Protein AF-A0A3A8E2H6-F1 (afdb_monomer_lite)

pLDDT: mean 91.67, std 6.47, range [56.22, 97.5]

Foldseek 3Di:
DPPFDKDKDKDKDQDPPPDQVVQALDKDWDWDQDPVRDTDIDIFHFHGKDWDDDPNRITIIITIGTHLCVVVVVDDDDDDDPPDDPVRVVVVVLVVCVVVDVSSVVRDDDDPPD

Sequence (114 aa):
LNTGIQLQLICLSTDDQIPLKQFIASQAAIDIVTDRSELTRISGIVTQAEIGASDGALTIYRLTVEDPTALCKHRRNSRVFMNKTVIEVIQILFKEWQAHSPLFAASLSLDLSG

Radius of gyration: 18.07 Å; chains: 1; bounding box: 41×26×52 Å

Organism: NCBI:txid2419601

Structure (mmCIF, N/CA/C/O backbone):
data_AF-A0A3A8E2H6-F1
#
_entry.id   AF-A0A3A8E2H6-F1
#
loop_
_atom_site.group_PDB
_atom_site.id
_atom_site.type_symbol
_atom_site.label_atom_id
_atom_site.label_alt_id
_atom_site.label_comp_id
_atom_site.label_asym_id
_atom_site.label_entity_id
_atom_site.label_seq_id
_atom_site.pdbx_PDB_ins_code
_atom_site.Cartn_x
_atom_site.Cartn_y
_atom_site.Cartn_z
_atom_site.occupancy
_atom_site.B_iso_or_equiv
_atom_site.auth_seq_id
_atom_site.auth_comp_id
_atom_site.auth_asym_id
_atom_site.auth_atom_id
_atom_site.pdbx_PDB_model_num
ATOM 1 N N . LEU A 1 1 ? -17.138 -7.339 -1.248 1.00 56.22 1 LEU A N 1
ATOM 2 C CA . LEU A 1 1 ? -17.082 -5.935 -0.779 1.00 56.22 1 LEU A CA 1
ATOM 3 C C . LEU A 1 1 ? -16.132 -5.694 0.410 1.00 56.22 1 LEU A C 1
ATOM 5 O O . LEU A 1 1 ? -15.890 -4.537 0.692 1.00 56.22 1 LEU A O 1
ATOM 9 N N . ASN A 1 2 ? -15.505 -6.708 1.038 1.00 68.25 2 ASN A N 1
ATOM 10 C CA . ASN A 1 2 ? -14.657 -6.508 2.240 1.00 68.25 2 ASN A CA 1
ATOM 11 C C . ASN A 1 2 ? -13.217 -7.050 2.106 1.00 68.25 2 ASN A C 1
ATOM 13 O O . ASN A 1 2 ? -12.592 -7.395 3.102 1.00 68.25 2 ASN A O 1
ATOM 17 N N . THR A 1 3 ? -12.703 -7.208 0.886 1.00 72.81 3 THR A N 1
ATOM 18 C CA . THR A 1 3 ? -11.405 -7.866 0.627 1.00 72.81 3 THR A CA 1
ATOM 19 C C . THR A 1 3 ? -10.245 -6.893 0.433 1.00 72.81 3 THR A C 1
ATOM 21 O O . THR A 1 3 ? -9.141 -7.337 0.137 1.00 72.81 3 THR A O 1
ATOM 24 N N . GLY A 1 4 ? -10.483 -5.591 0.611 1.00 82.56 4 GLY A N 1
ATOM 25 C CA . GLY A 1 4 ? -9.490 -4.572 0.291 1.00 82.56 4 GLY A CA 1
ATOM 26 C C . GLY A 1 4 ? -9.257 -4.433 -1.214 1.00 82.56 4 GLY A C 1
ATOM 27 O O . GLY A 1 4 ? -9.907 -5.101 -2.026 1.00 82.56 4 GLY A O 1
ATOM 28 N N . ILE A 1 5 ? -8.340 -3.541 -1.580 1.00 87.56 5 ILE A N 1
ATOM 29 C CA . ILE A 1 5 ? -7.865 -3.389 -2.959 1.00 87.56 5 ILE A CA 1
ATOM 30 C C . ILE A 1 5 ? -6.561 -4.171 -3.082 1.00 87.56 5 ILE A C 1
ATOM 32 O O . ILE A 1 5 ? -5.687 -4.047 -2.230 1.00 87.56 5 ILE A O 1
ATOM 36 N N . GLN A 1 6 ? -6.421 -4.938 -4.162 1.00 92.56 6 GLN A N 1
ATOM 37 C CA . GLN A 1 6 ? -5.162 -5.557 -4.558 1.00 92.56 6 GLN A CA 1
ATOM 38 C C . GLN A 1 6 ? -4.945 -5.305 -6.049 1.00 92.56 6 GLN A C 1
ATOM 40 O O . GLN A 1 6 ? -5.766 -5.692 -6.879 1.00 92.56 6 GLN A O 1
ATOM 45 N N . LEU A 1 7 ? -3.839 -4.648 -6.379 1.00 94.12 7 LEU A N 1
ATOM 46 C CA . LEU A 1 7 ? -3.429 -4.328 -7.738 1.00 94.12 7 LEU A CA 1
ATOM 47 C C . LEU A 1 7 ? -2.085 -4.984 -8.021 1.00 94.12 7 LEU A C 1
ATOM 49 O O . LEU A 1 7 ? -1.193 -4.994 -7.173 1.00 94.12 7 LEU A O 1
ATOM 53 N N . GLN A 1 8 ? -1.927 -5.475 -9.243 1.00 95.94 8 GLN A N 1
ATOM 54 C CA . GLN A 1 8 ? -0.634 -5.878 -9.771 1.00 95.94 8 GLN A CA 1
ATOM 55 C C . GLN A 1 8 ? -0.237 -4.887 -10.860 1.00 95.94 8 GLN A C 1
ATOM 57 O O . GLN A 1 8 ? -0.903 -4.784 -11.888 1.00 95.94 8 GLN A O 1
ATOM 62 N N . LEU A 1 9 ? 0.840 -4.146 -10.619 1.00 95.75 9 LEU A N 1
ATOM 63 C CA . LEU A 1 9 ? 1.402 -3.202 -11.574 1.00 95.75 9 LEU A CA 1
ATOM 64 C C . LEU A 1 9 ? 2.570 -3.862 -12.296 1.00 95.75 9 LEU A C 1
ATOM 66 O O . LEU A 1 9 ? 3.453 -4.433 -11.658 1.00 95.75 9 LEU A O 1
ATOM 70 N N . ILE A 1 10 ? 2.575 -3.769 -13.622 1.00 96.56 10 ILE A N 1
ATOM 71 C CA . ILE A 1 10 ? 3.705 -4.159 -14.464 1.00 96.56 10 ILE A CA 1
ATOM 72 C C . ILE A 1 10 ? 4.322 -2.866 -14.982 1.00 96.56 10 ILE A C 1
ATOM 74 O O . ILE A 1 10 ? 3.731 -2.169 -15.803 1.00 96.56 10 ILE A O 1
ATOM 78 N N . CYS A 1 11 ? 5.500 -2.545 -14.468 1.00 95.12 11 CYS A N 1
ATOM 79 C CA . CYS A 1 11 ? 6.253 -1.348 -14.802 1.00 95.12 11 CYS A CA 1
ATOM 80 C C . CYS A 1 11 ? 7.440 -1.721 -15.692 1.00 95.12 11 CYS A C 1
ATOM 82 O O . CYS A 1 11 ? 8.044 -2.779 -15.522 1.00 95.12 11 CYS A O 1
ATOM 84 N N . LEU A 1 12 ? 7.794 -0.835 -16.619 1.00 96.12 12 LEU A N 1
ATOM 85 C CA . LEU A 1 12 ? 8.986 -0.956 -17.455 1.00 96.12 12 LEU A CA 1
A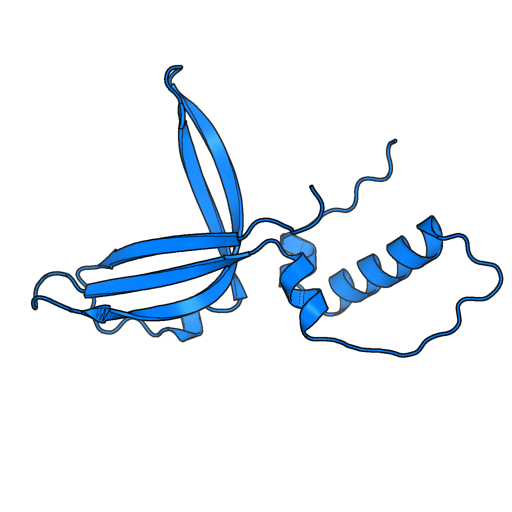TOM 86 C C . LEU A 1 12 ? 9.948 0.174 -17.104 1.00 96.12 12 LEU A C 1
ATOM 88 O O . LEU A 1 12 ? 9.524 1.319 -16.951 1.00 96.12 12 LEU A O 1
ATOM 92 N N . SER A 1 13 ? 11.230 -0.149 -16.981 1.00 95.94 13 SER A N 1
ATOM 93 C CA . SER A 1 13 ? 12.291 0.824 -16.728 1.00 95.94 13 SER A CA 1
ATOM 94 C C . SER A 1 13 ? 13.498 0.525 -17.604 1.00 95.94 13 SER A C 1
ATOM 96 O O . SER A 1 13 ? 13.803 -0.637 -17.852 1.00 95.94 13 SER A O 1
ATOM 98 N N . THR A 1 14 ? 14.207 1.565 -18.035 1.00 96.25 14 THR A N 1
ATOM 99 C CA . THR A 1 14 ? 15.522 1.439 -18.684 1.00 96.25 14 THR A CA 1
ATOM 100 C C . THR A 1 14 ? 16.651 1.175 -17.685 1.00 96.25 14 THR A C 1
ATOM 102 O O . THR A 1 14 ? 17.772 0.892 -18.087 1.00 96.25 14 THR A O 1
ATOM 105 N N . ASP A 1 15 ? 16.374 1.309 -16.387 1.00 94.12 15 ASP A N 1
ATOM 106 C CA . ASP A 1 15 ? 17.299 0.994 -15.298 1.00 94.12 15 ASP A CA 1
ATOM 107 C C . ASP A 1 15 ? 16.990 -0.405 -14.744 1.00 94.12 15 ASP A C 1
ATOM 109 O O . ASP A 1 15 ? 15.897 -0.665 -14.223 1.00 94.12 15 ASP A O 1
ATOM 113 N N . ASP A 1 16 ? 17.952 -1.317 -14.877 1.00 92.31 16 ASP A N 1
ATOM 114 C CA . ASP A 1 16 ? 17.877 -2.709 -14.435 1.00 92.31 16 ASP A CA 1
ATOM 115 C C . ASP A 1 16 ? 18.489 -2.951 -13.041 1.00 92.31 16 ASP A C 1
ATOM 117 O O . ASP A 1 16 ? 18.428 -4.071 -12.536 1.00 92.31 16 ASP A O 1
ATOM 121 N N . GLN A 1 17 ? 19.025 -1.910 -12.392 1.00 92.88 17 GLN A N 1
ATOM 122 C CA . GLN A 1 17 ? 19.681 -1.989 -11.082 1.00 92.88 17 GLN A CA 1
ATOM 123 C C . GLN A 1 17 ? 18.850 -1.386 -9.949 1.00 92.88 17 GLN A C 1
ATOM 125 O O . GLN A 1 17 ? 19.364 -1.156 -8.850 1.00 92.88 17 GLN A O 1
ATOM 130 N N . ILE A 1 18 ? 17.559 -1.139 -10.175 1.00 94.56 18 ILE A N 1
ATOM 131 C CA . ILE A 1 18 ? 16.702 -0.519 -9.173 1.00 94.56 18 ILE A CA 1
ATOM 132 C C . ILE A 1 18 ? 16.529 -1.462 -7.962 1.00 94.56 18 ILE A C 1
ATOM 134 O O . ILE A 1 18 ? 15.935 -2.540 -8.096 1.00 94.56 18 ILE A O 1
ATOM 138 N N . PRO A 1 19 ? 16.972 -1.082 -6.745 1.00 95.38 19 PRO A N 1
ATOM 139 C CA . PRO A 1 19 ? 16.901 -1.976 -5.594 1.00 95.38 19 PRO A CA 1
ATOM 140 C C . PRO A 1 19 ? 15.455 -2.229 -5.155 1.00 95.38 19 PRO A C 1
ATOM 142 O O . PRO A 1 19 ? 14.791 -1.326 -4.655 1.00 95.38 19 PRO A O 1
ATOM 145 N N . LEU A 1 20 ? 14.974 -3.476 -5.225 1.00 95.62 20 LEU A N 1
ATOM 146 C CA . LEU A 1 20 ? 13.567 -3.813 -4.926 1.00 95.62 20 LEU A CA 1
ATOM 147 C C . LEU A 1 20 ? 13.080 -3.350 -3.541 1.00 95.62 20 LEU A C 1
ATOM 149 O O . LEU A 1 20 ? 11.912 -3.007 -3.367 1.00 95.62 20 LEU A O 1
ATOM 153 N N . LYS A 1 21 ? 13.984 -3.290 -2.555 1.00 94.56 21 LYS A N 1
ATOM 154 C CA . LYS A 1 21 ? 13.680 -2.814 -1.197 1.00 94.56 21 LYS A CA 1
ATOM 155 C C . LYS A 1 21 ? 13.195 -1.367 -1.148 1.00 94.56 21 LYS A C 1
ATOM 157 O O . LYS A 1 21 ? 12.503 -1.027 -0.199 1.00 94.56 21 LYS A O 1
ATOM 162 N N . GLN A 1 22 ? 13.531 -0.537 -2.137 1.00 93.31 22 GLN A N 1
ATOM 163 C CA . GLN A 1 22 ? 13.064 0.850 -2.183 1.00 93.31 22 GLN A CA 1
ATOM 164 C C . GLN A 1 22 ? 11.553 0.948 -2.441 1.00 93.31 22 GLN A C 1
ATOM 166 O O . GLN A 1 22 ? 10.919 1.947 -2.107 1.00 93.31 22 GLN A O 1
ATOM 171 N N . PHE A 1 23 ? 10.977 -0.079 -3.074 1.00 93.81 23 PHE A N 1
ATOM 172 C CA . PHE A 1 23 ? 9.554 -0.108 -3.375 1.00 93.81 23 PHE A CA 1
ATOM 173 C C . PHE A 1 23 ? 8.744 -0.586 -2.176 1.00 93.81 23 PHE A C 1
ATOM 175 O O . PHE A 1 23 ? 7.643 -0.100 -1.962 1.00 93.81 23 PHE A O 1
ATOM 182 N N . ILE A 1 24 ? 9.276 -1.520 -1.387 1.00 92.50 24 ILE A N 1
ATOM 183 C CA . ILE A 1 24 ? 8.547 -2.125 -0.271 1.00 92.50 24 ILE A CA 1
ATOM 184 C C . ILE A 1 24 ? 8.161 -1.067 0.762 1.00 92.50 24 ILE A C 1
ATOM 186 O O . ILE A 1 24 ? 9.002 -0.296 1.214 1.00 92.50 24 ILE A O 1
ATOM 190 N N . ALA A 1 25 ? 6.893 -1.097 1.180 1.00 88.75 25 ALA A N 1
ATOM 191 C CA . ALA A 1 25 ? 6.330 -0.185 2.169 1.00 88.75 25 ALA A CA 1
ATOM 192 C C . ALA A 1 25 ? 6.345 1.297 1.729 1.00 88.75 25 ALA A C 1
ATOM 194 O O . ALA A 1 25 ? 6.303 2.198 2.565 1.00 88.75 25 ALA A O 1
ATOM 195 N N . SER A 1 26 ? 6.350 1.548 0.419 1.00 91.50 26 SER A N 1
ATOM 196 C CA . SER A 1 26 ? 6.176 2.879 -0.168 1.00 91.50 26 SER A CA 1
ATOM 197 C C . SER A 1 26 ? 4.730 3.094 -0.619 1.00 91.50 26 SER A C 1
ATOM 199 O O . SER A 1 26 ? 4.052 2.155 -1.045 1.00 91.50 26 SER A O 1
ATOM 201 N N . GLN A 1 27 ? 4.245 4.336 -0.530 1.00 91.69 27 GLN A N 1
ATOM 202 C CA . GLN A 1 27 ? 2.939 4.713 -1.074 1.00 91.69 27 GLN A CA 1
ATOM 203 C C . GLN A 1 27 ? 2.993 4.763 -2.604 1.00 91.69 27 GLN A C 1
ATOM 205 O O . GLN A 1 27 ? 3.937 5.299 -3.183 1.00 91.69 27 GLN A O 1
ATOM 210 N N . ALA A 1 28 ? 1.954 4.245 -3.250 1.00 93.06 28 ALA A N 1
ATOM 211 C CA . ALA A 1 28 ? 1.745 4.333 -4.686 1.00 93.06 28 ALA A CA 1
ATOM 212 C C . ALA A 1 28 ? 0.405 5.018 -4.968 1.00 93.06 28 ALA A C 1
ATOM 214 O O . ALA A 1 28 ? -0.601 4.719 -4.324 1.00 93.06 28 ALA A O 1
ATOM 215 N N . ALA A 1 29 ? 0.401 5.919 -5.948 1.00 93.62 29 ALA A N 1
ATOM 216 C CA . ALA A 1 29 ? -0.797 6.543 -6.487 1.00 93.62 29 ALA A CA 1
ATOM 217 C C . ALA A 1 29 ? -0.845 6.286 -7.995 1.00 93.62 29 ALA A C 1
ATOM 219 O O . ALA A 1 29 ? 0.134 6.519 -8.702 1.00 93.62 29 ALA A O 1
ATOM 220 N N . ILE A 1 30 ? -1.980 5.783 -8.465 1.00 94.12 30 ILE A N 1
ATOM 221 C CA . ILE A 1 30 ? -2.258 5.492 -9.864 1.00 94.12 30 ILE A CA 1
ATOM 222 C C . ILE A 1 30 ? -3.330 6.477 -10.311 1.00 94.12 30 ILE A C 1
ATOM 224 O O . ILE A 1 30 ? -4.463 6.419 -9.832 1.00 94.12 30 ILE A O 1
ATOM 228 N N . ASP A 1 31 ? -2.959 7.373 -11.220 1.00 94.81 31 ASP A N 1
ATOM 229 C CA . ASP A 1 31 ? -3.865 8.352 -11.811 1.00 94.81 31 ASP A CA 1
ATOM 230 C C . ASP A 1 31 ? -4.392 7.848 -13.148 1.00 94.81 31 ASP A C 1
ATOM 232 O O . ASP A 1 31 ? -3.627 7.540 -14.062 1.00 94.81 31 ASP A O 1
ATOM 236 N N . ILE A 1 32 ? -5.713 7.768 -13.257 1.00 94.38 32 ILE A N 1
ATOM 237 C CA . ILE A 1 32 ? -6.419 7.283 -14.437 1.00 94.38 32 ILE A CA 1
ATOM 238 C C . ILE A 1 32 ? -7.192 8.457 -15.029 1.00 94.38 32 ILE A C 1
ATOM 240 O O . ILE A 1 32 ? -8.051 9.037 -14.363 1.00 94.38 32 ILE A O 1
ATOM 244 N N . VAL A 1 33 ? -6.893 8.801 -16.281 1.00 95.81 33 VAL A N 1
ATOM 245 C CA . VAL A 1 33 ? -7.648 9.808 -17.036 1.00 95.81 33 VAL A CA 1
ATOM 246 C C . VAL A 1 33 ? -8.918 9.157 -17.577 1.00 95.81 33 VAL A C 1
ATOM 248 O O . VAL A 1 33 ? -8.851 8.149 -18.282 1.00 95.81 33 VAL A O 1
ATOM 251 N N . THR A 1 34 ? -10.075 9.714 -17.234 1.00 94.31 34 THR A N 1
ATOM 252 C CA . THR A 1 34 ? -11.379 9.244 -17.716 1.00 94.31 34 THR A CA 1
ATOM 253 C C . THR A 1 34 ? -11.682 9.773 -19.121 1.00 94.31 34 THR A C 1
ATOM 255 O O . THR A 1 34 ? -11.011 10.667 -19.638 1.00 94.31 34 THR A O 1
ATOM 258 N N . ASP A 1 35 ? -12.748 9.264 -19.73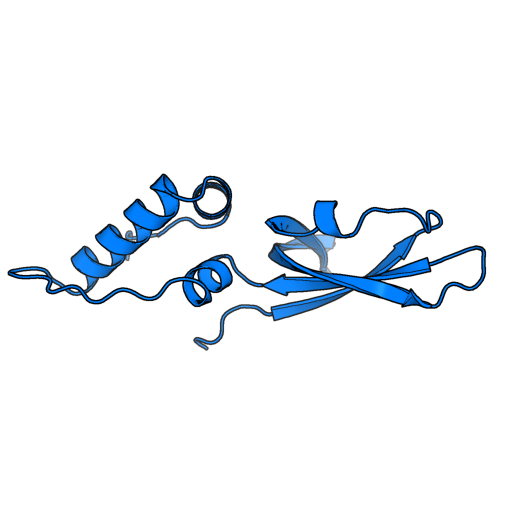6 1.00 93.81 35 ASP A N 1
ATOM 259 C CA . ASP A 1 35 ? -13.301 9.752 -21.008 1.00 93.81 35 ASP A CA 1
ATOM 260 C C . ASP A 1 35 ? -13.713 11.238 -20.971 1.00 93.81 35 ASP A C 1
ATOM 262 O O . ASP A 1 35 ? -13.811 11.888 -22.011 1.00 93.81 35 ASP A O 1
ATOM 266 N N . ARG A 1 36 ? -13.900 11.795 -19.770 1.00 94.94 36 ARG A N 1
ATOM 267 C CA . ARG A 1 36 ? -14.197 13.213 -19.525 1.00 94.94 36 ARG A CA 1
ATOM 268 C C . ARG A 1 36 ? -12.956 14.07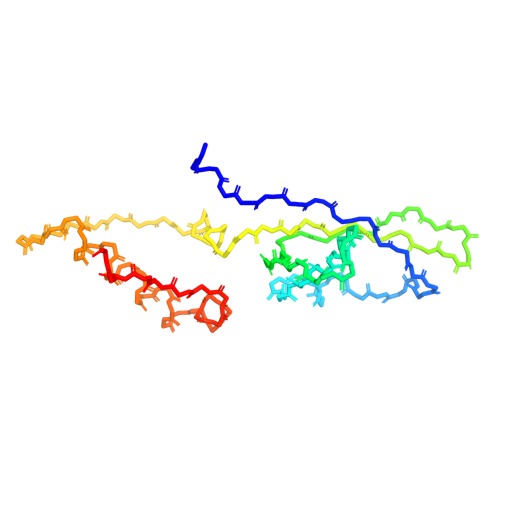2 -19.284 1.00 94.94 36 ARG A C 1
ATOM 270 O O . ARG A 1 36 ? -13.092 15.245 -18.957 1.00 94.94 36 ARG A O 1
ATOM 277 N N . SER A 1 37 ? -11.754 13.519 -19.461 1.00 91.81 37 SER A N 1
ATOM 278 C CA . SER A 1 37 ? -10.483 14.162 -19.083 1.00 91.81 37 SER A CA 1
ATOM 279 C C . SER A 1 37 ? -10.364 14.473 -17.583 1.00 91.81 37 SER A C 1
ATOM 281 O O . SER A 1 37 ? -9.607 15.360 -17.193 1.00 91.81 37 SER A O 1
ATOM 283 N N . GLU A 1 38 ? -11.096 13.754 -16.727 1.00 94.25 38 GLU A N 1
ATOM 284 C CA . GLU A 1 38 ? -10.989 13.883 -15.270 1.00 94.25 38 GLU A CA 1
ATOM 285 C C . GLU A 1 38 ? -9.996 12.854 -14.719 1.00 94.25 38 GLU A C 1
ATOM 287 O O . GLU A 1 38 ? -9.841 11.767 -15.275 1.00 94.25 38 GLU A O 1
ATOM 292 N N . LEU A 1 39 ? -9.329 13.175 -13.608 1.00 93.06 39 LEU A N 1
ATOM 293 C CA . LEU A 1 39 ? -8.418 12.249 -12.938 1.00 93.06 39 LEU A CA 1
ATOM 294 C C . LEU A 1 39 ? -9.157 11.461 -11.858 1.00 93.06 39 LEU A C 1
ATOM 296 O O . LEU A 1 39 ? -9.651 12.029 -10.887 1.00 93.06 39 LEU A O 1
ATOM 300 N N . THR A 1 40 ? -9.172 10.140 -12.001 1.00 93.88 40 THR A N 1
ATOM 301 C CA . THR A 1 40 ? -9.545 9.212 -10.931 1.00 93.88 40 THR A CA 1
ATOM 302 C C . THR A 1 40 ? -8.278 8.608 -10.344 1.00 93.88 40 THR A C 1
ATOM 304 O O . THR A 1 40 ? -7.498 7.990 -11.066 1.00 93.88 40 THR A O 1
ATOM 307 N N . ARG A 1 41 ? -8.071 8.772 -9.035 1.00 92.75 41 ARG A N 1
ATOM 308 C CA . ARG A 1 41 ? -6.889 8.259 -8.335 1.00 92.75 41 ARG A CA 1
ATOM 309 C C . ARG A 1 41 ? -7.207 6.993 -7.554 1.00 92.75 41 ARG A C 1
ATOM 311 O O . ARG A 1 41 ? -8.169 6.959 -6.789 1.00 92.75 41 ARG A O 1
ATOM 318 N N . ILE A 1 42 ? -6.339 5.996 -7.681 1.00 92.56 42 ILE A N 1
ATOM 319 C CA . ILE A 1 42 ? -6.293 4.832 -6.795 1.00 92.56 42 ILE A CA 1
ATOM 320 C C . ILE A 1 42 ? -4.978 4.877 -6.022 1.00 92.56 42 ILE A C 1
ATOM 322 O O . ILE A 1 42 ? -3.911 4.965 -6.624 1.00 92.56 42 ILE A O 1
ATOM 326 N N . SER A 1 43 ? -5.050 4.810 -4.695 1.00 92.69 43 SER A N 1
ATOM 327 C CA . SER A 1 43 ? -3.874 4.847 -3.821 1.00 92.69 43 SER A CA 1
ATOM 328 C C . SER A 1 43 ? -3.733 3.551 -3.031 1.00 92.69 43 SER A C 1
ATOM 330 O O . SER A 1 43 ? -4.728 2.927 -2.665 1.00 92.69 43 SER A O 1
ATOM 332 N N . GLY A 1 44 ? -2.496 3.174 -2.724 1.00 93.38 44 GLY A N 1
ATOM 333 C CA . GLY A 1 44 ? -2.188 2.025 -1.880 1.00 93.38 44 GLY A CA 1
ATOM 334 C C . GLY A 1 44 ? -0.730 2.004 -1.440 1.00 93.38 44 GLY A C 1
ATOM 335 O O . GLY A 1 44 ? 0.008 2.972 -1.620 1.00 93.38 44 GLY A O 1
ATOM 336 N N . ILE A 1 45 ? -0.317 0.890 -0.851 1.00 94.19 45 ILE A N 1
ATOM 337 C CA . ILE A 1 45 ? 1.047 0.628 -0.398 1.00 94.19 45 ILE A CA 1
ATOM 338 C C . ILE A 1 45 ? 1.598 -0.546 -1.195 1.00 94.19 45 ILE A C 1
ATOM 340 O O . ILE A 1 45 ? 0.923 -1.560 -1.364 1.00 94.19 45 ILE A O 1
ATOM 344 N N . VAL A 1 46 ? 2.841 -0.438 -1.648 1.00 95.25 46 VAL A N 1
ATOM 345 C CA . VAL A 1 46 ? 3.540 -1.559 -2.275 1.00 95.25 46 VAL A CA 1
ATOM 346 C C . VAL A 1 46 ? 3.930 -2.579 -1.201 1.00 95.25 46 VAL A C 1
ATOM 348 O O . VAL A 1 46 ? 4.776 -2.309 -0.343 1.00 95.25 46 VAL A O 1
ATOM 351 N N . THR A 1 47 ? 3.325 -3.763 -1.239 1.00 94.62 47 THR A N 1
ATOM 352 C CA . THR A 1 47 ? 3.594 -4.856 -0.289 1.00 94.62 47 THR A CA 1
ATOM 353 C C . THR A 1 47 ? 4.588 -5.874 -0.834 1.00 94.62 47 THR A C 1
ATOM 355 O O . THR A 1 47 ? 5.269 -6.543 -0.056 1.00 94.62 47 THR A O 1
ATOM 358 N N . GLN A 1 48 ? 4.722 -5.972 -2.159 1.00 95.31 48 GLN A N 1
ATOM 359 C CA . GLN A 1 48 ? 5.685 -6.850 -2.824 1.00 95.31 48 GLN A CA 1
ATOM 360 C C . GLN A 1 48 ? 6.267 -6.175 -4.064 1.00 95.31 48 GLN A C 1
ATOM 362 O O . GLN A 1 48 ? 5.591 -5.398 -4.737 1.00 95.31 48 GLN A O 1
ATOM 367 N N . ALA A 1 49 ? 7.517 -6.507 -4.375 1.00 97.12 49 ALA A N 1
ATOM 368 C CA . ALA A 1 49 ? 8.211 -6.048 -5.566 1.00 97.12 49 ALA A CA 1
ATOM 369 C C . ALA A 1 49 ? 9.069 -7.183 -6.132 1.00 97.12 49 ALA A C 1
ATOM 371 O O . ALA A 1 49 ? 9.778 -7.860 -5.386 1.00 97.12 49 ALA A O 1
ATOM 372 N N . GLU A 1 50 ? 9.019 -7.367 -7.445 1.00 96.44 50 GLU A N 1
ATOM 373 C CA . GLU A 1 50 ? 9.763 -8.387 -8.180 1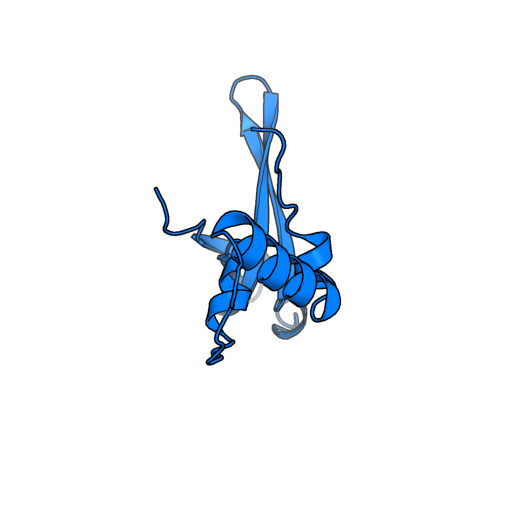.00 96.44 50 GLU A CA 1
ATOM 374 C C . GLU A 1 50 ? 10.404 -7.776 -9.427 1.00 96.44 50 GLU A C 1
ATOM 376 O O . GLU A 1 50 ? 9.805 -6.925 -10.086 1.00 96.44 50 GLU A O 1
ATOM 381 N N . ILE A 1 51 ? 11.591 -8.260 -9.787 1.00 95.44 51 ILE A N 1
ATOM 382 C CA . ILE A 1 51 ? 12.219 -7.988 -11.083 1.00 95.44 51 ILE A CA 1
ATOM 383 C C . ILE A 1 51 ? 11.923 -9.149 -12.041 1.0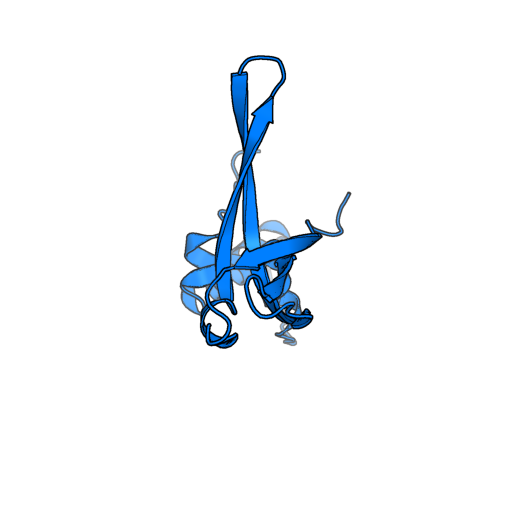0 95.44 51 ILE A C 1
ATOM 385 O O . ILE A 1 51 ? 11.914 -10.318 -11.649 1.00 95.44 51 ILE A O 1
ATOM 389 N N . GLY A 1 52 ? 11.586 -8.821 -13.282 1.00 92.88 52 GLY A N 1
ATOM 390 C CA . GLY A 1 52 ? 11.202 -9.756 -14.331 1.00 92.88 52 GLY A CA 1
ATOM 391 C C . GLY A 1 52 ? 12.260 -9.889 -15.422 1.00 92.88 52 GLY A C 1
ATOM 392 O O . GLY A 1 52 ? 13.447 -9.679 -15.195 1.00 92.88 52 GLY A O 1
ATOM 393 N N . ALA A 1 53 ? 11.804 -10.261 -16.619 1.00 93.44 53 ALA A N 1
ATOM 394 C CA . ALA A 1 53 ? 12.664 -10.321 -17.792 1.00 93.44 53 ALA A CA 1
ATOM 395 C C . ALA A 1 53 ? 13.169 -8.923 -18.186 1.00 93.44 53 ALA A C 1
ATOM 397 O O . ALA A 1 53 ? 12.495 -7.914 -17.953 1.00 93.44 53 ALA A O 1
ATOM 398 N N . SER A 1 54 ? 14.340 -8.905 -18.816 1.00 93.75 54 SER A N 1
ATOM 399 C CA . SER A 1 54 ? 14.941 -7.734 -19.444 1.00 93.75 54 SER A CA 1
ATOM 400 C C . SER A 1 54 ? 15.360 -8.098 -20.865 1.00 93.75 54 SER A C 1
ATOM 402 O O . SER A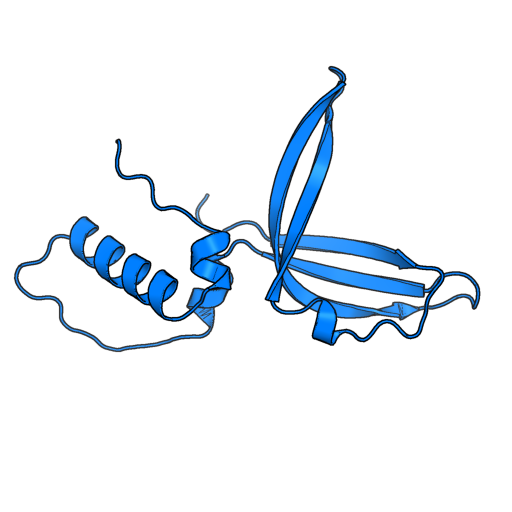 1 54 ? 15.859 -9.202 -21.090 1.00 93.75 54 SER A O 1
ATOM 404 N N . ASP A 1 55 ? 15.146 -7.192 -21.815 1.00 92.00 55 ASP A N 1
ATOM 405 C CA . ASP A 1 55 ? 15.642 -7.316 -23.193 1.00 92.00 55 ASP A CA 1
ATOM 406 C C . ASP A 1 55 ? 16.976 -6.571 -23.412 1.00 92.00 55 ASP A C 1
ATOM 408 O O . ASP A 1 55 ? 17.479 -6.497 -24.532 1.00 92.00 55 ASP A O 1
ATOM 412 N N . GLY A 1 56 ? 17.561 -6.034 -22.335 1.00 87.06 56 GLY A N 1
ATOM 413 C CA . GLY A 1 56 ? 18.778 -5.222 -22.357 1.00 87.06 56 GLY A CA 1
ATOM 414 C C . GLY A 1 56 ? 18.538 -3.726 -22.586 1.00 87.06 56 GLY A C 1
ATOM 415 O O . GLY A 1 56 ? 19.453 -2.941 -22.354 1.00 87.06 56 GLY A O 1
ATOM 416 N N . ALA A 1 57 ? 17.333 -3.314 -22.989 1.00 92.50 57 ALA A N 1
ATOM 417 C CA . ALA A 1 57 ? 16.928 -1.909 -23.081 1.00 92.50 57 ALA A CA 1
ATOM 418 C C . ALA A 1 57 ? 15.853 -1.549 -22.045 1.00 92.50 57 ALA A C 1
ATOM 420 O O . ALA A 1 57 ? 15.859 -0.445 -21.503 1.00 92.50 57 ALA A O 1
ATOM 421 N N . LEU A 1 58 ? 14.938 -2.476 -21.766 1.00 95.94 58 LEU A N 1
ATOM 422 C CA . LEU A 1 58 ? 13.868 -2.361 -20.791 1.00 95.94 58 LEU A CA 1
ATOM 423 C C . LEU A 1 58 ? 13.834 -3.590 -19.887 1.00 95.94 58 LEU A C 1
ATOM 425 O O . LEU A 1 58 ? 13.899 -4.736 -20.329 1.00 95.94 58 LEU A O 1
ATOM 429 N N . THR A 1 59 ? 13.641 -3.325 -18.604 1.00 96.62 59 THR A N 1
ATOM 430 C CA . THR A 1 59 ? 13.498 -4.320 -17.548 1.00 96.62 59 THR A CA 1
ATOM 431 C C . THR A 1 59 ? 12.118 -4.207 -16.918 1.00 96.62 59 THR A C 1
ATOM 433 O O . THR A 1 59 ? 11.642 -3.112 -16.603 1.00 96.62 59 THR A O 1
ATOM 436 N N . ILE A 1 60 ? 11.464 -5.355 -16.734 1.00 97.00 60 ILE A N 1
ATOM 437 C CA . ILE A 1 60 ? 10.144 -5.444 -16.108 1.00 97.00 60 ILE A CA 1
ATOM 438 C C . ILE A 1 60 ? 10.286 -5.420 -14.585 1.00 97.00 60 ILE A C 1
ATOM 440 O O . ILE A 1 60 ? 11.007 -6.234 -14.015 1.00 97.00 60 ILE A O 1
ATOM 444 N N . TYR A 1 61 ? 9.508 -4.572 -13.919 1.00 97.06 61 TYR A N 1
ATOM 445 C CA . TYR A 1 61 ? 9.297 -4.591 -12.474 1.00 97.06 61 TYR A CA 1
ATOM 446 C C . TYR A 1 61 ? 7.823 -4.858 -12.189 1.00 97.06 61 TYR A C 1
ATOM 448 O O . TYR A 1 61 ? 6.951 -4.159 -12.701 1.00 97.06 61 TYR A O 1
ATOM 456 N N . ARG A 1 62 ? 7.525 -5.868 -11.371 1.00 97.31 62 ARG A N 1
ATOM 457 C CA . ARG A 1 62 ? 6.161 -6.146 -10.909 1.00 97.31 62 ARG A CA 1
ATOM 458 C C . ARG A 1 62 ? 6.000 -5.675 -9.478 1.00 97.31 62 ARG A C 1
ATOM 460 O O . ARG A 1 62 ? 6.763 -6.095 -8.612 1.00 97.31 62 ARG A O 1
ATOM 467 N N . LEU A 1 63 ? 5.005 -4.831 -9.232 1.00 97.31 63 LEU A N 1
ATOM 468 C CA . LEU A 1 63 ? 4.691 -4.312 -7.904 1.00 97.31 63 LEU A CA 1
ATOM 469 C C . LEU A 1 63 ? 3.287 -4.762 -7.503 1.00 97.31 63 LEU A C 1
ATOM 471 O O . LEU A 1 63 ? 2.326 -4.529 -8.237 1.00 97.31 63 LEU A O 1
ATOM 475 N N . THR A 1 64 ? 3.166 -5.377 -6.332 1.00 96.62 64 THR A N 1
ATOM 476 C CA . THR A 1 64 ? 1.866 -5.655 -5.715 1.00 96.62 64 THR A CA 1
ATOM 477 C C . THR A 1 64 ? 1.516 -4.482 -4.815 1.00 96.62 64 THR A C 1
ATOM 479 O O . THR A 1 64 ? 2.247 -4.196 -3.866 1.00 96.62 64 THR A O 1
ATOM 482 N N . VAL A 1 65 ? 0.414 -3.799 -5.121 1.00 95.62 65 VAL A N 1
ATOM 483 C CA . VAL A 1 65 ? -0.102 -2.671 -4.342 1.00 95.62 65 VAL A CA 1
ATOM 484 C C . VAL A 1 65 ? -1.381 -3.106 -3.643 1.00 95.62 65 VAL A C 1
ATOM 486 O O . VAL A 1 65 ? -2.334 -3.529 -4.294 1.00 95.62 65 VAL A O 1
ATOM 489 N N . GLU A 1 66 ? -1.408 -2.988 -2.323 1.00 94.38 66 GLU A N 1
ATOM 490 C CA . GLU A 1 66 ? -2.579 -3.285 -1.498 1.00 94.38 66 GLU A CA 1
ATOM 491 C C . GLU A 1 66 ? -3.014 -2.049 -0.710 1.00 94.38 66 GLU A C 1
ATOM 493 O O . GLU A 1 66 ? -2.259 -1.087 -0.549 1.00 94.38 66 GLU A O 1
ATOM 498 N N . ASP A 1 67 ? -4.239 -2.056 -0.195 1.00 90.88 67 ASP A N 1
ATOM 499 C CA . ASP A 1 67 ? -4.659 -1.019 0.738 1.00 90.88 67 ASP A CA 1
ATOM 500 C C . ASP A 1 67 ? -3.886 -1.109 2.079 1.00 90.88 67 ASP A C 1
ATOM 502 O O . ASP A 1 67 ? -3.351 -2.165 2.438 1.00 90.88 67 ASP A O 1
ATOM 506 N N . PRO A 1 68 ? -3.833 -0.024 2.872 1.00 89.12 68 PRO A N 1
ATOM 507 C CA . PRO A 1 68 ? -3.021 0.010 4.088 1.00 89.12 68 PRO A CA 1
ATOM 508 C C . PRO A 1 68 ? -3.407 -1.007 5.163 1.00 89.12 68 PRO A C 1
ATOM 510 O O . PRO A 1 68 ? -2.585 -1.319 6.029 1.00 89.12 68 PRO A O 1
ATOM 513 N N . THR A 1 69 ? -4.622 -1.564 5.119 1.00 89.12 69 THR A N 1
ATOM 514 C CA . THR A 1 69 ? -5.030 -2.620 6.053 1.00 89.12 69 THR A CA 1
ATOM 515 C C . THR A 1 69 ? -4.284 -3.932 5.811 1.00 89.12 69 THR A C 1
ATOM 517 O O . THR A 1 69 ? -4.232 -4.769 6.712 1.00 89.12 69 THR A O 1
ATOM 520 N N . ALA A 1 70 ? -3.608 -4.099 4.667 1.00 89.00 70 ALA A N 1
ATOM 521 C CA . ALA A 1 70 ? -2.707 -5.224 4.432 1.00 89.00 70 ALA A CA 1
ATOM 522 C C . ALA A 1 70 ? -1.593 -5.315 5.489 1.00 89.00 70 ALA A C 1
ATOM 524 O O . ALA A 1 70 ? -1.231 -6.418 5.901 1.00 89.00 70 ALA A O 1
ATOM 525 N N . LEU A 1 71 ? -1.130 -4.180 6.032 1.00 87.88 71 LEU A N 1
ATOM 526 C CA . LEU A 1 71 ? -0.162 -4.158 7.136 1.00 87.88 71 LEU A CA 1
ATOM 527 C C . LEU A 1 71 ? -0.699 -4.872 8.385 1.00 87.88 71 LEU A C 1
ATOM 529 O O . LEU A 1 71 ? 0.058 -5.536 9.098 1.00 87.88 71 LEU A O 1
ATOM 533 N N . CYS A 1 72 ? -2.014 -4.815 8.618 1.00 87.00 72 CYS A N 1
ATOM 534 C CA . CYS A 1 72 ? -2.658 -5.473 9.750 1.00 87.00 72 CYS A CA 1
ATOM 535 C C . CYS A 1 72 ? -2.552 -7.001 9.689 1.00 87.00 72 CYS A C 1
ATOM 537 O O . CYS A 1 72 ? -2.546 -7.642 10.740 1.00 87.00 72 CYS A O 1
ATOM 539 N N . LYS A 1 73 ? -2.399 -7.589 8.491 1.00 87.12 73 LYS A N 1
ATOM 540 C CA . LYS A 1 73 ? -2.228 -9.041 8.303 1.00 87.12 73 LYS A CA 1
ATOM 541 C C . LYS A 1 73 ? -0.936 -9.561 8.951 1.00 87.12 73 LYS A C 1
ATOM 543 O O . LYS A 1 73 ? -0.862 -10.733 9.311 1.00 87.12 73 LYS A O 1
ATOM 548 N N . HIS A 1 74 ? 0.063 -8.698 9.149 1.00 86.81 74 HIS A N 1
ATOM 549 C CA . HIS A 1 74 ? 1.367 -9.067 9.707 1.00 86.81 74 HIS A CA 1
ATOM 550 C C . HIS A 1 74 ? 1.442 -9.022 11.241 1.00 86.81 74 HIS A C 1
ATOM 552 O O . HIS A 1 74 ? 2.483 -9.355 11.807 1.00 86.81 74 HIS A O 1
ATOM 558 N N . ARG A 1 75 ? 0.364 -8.643 11.943 1.00 88.06 75 ARG A N 1
ATOM 559 C CA . ARG A 1 75 ? 0.337 -8.595 13.414 1.00 88.06 75 ARG A CA 1
ATOM 560 C C . ARG A 1 75 ? -0.839 -9.388 13.971 1.00 88.06 75 ARG A C 1
ATOM 562 O O . ARG A 1 75 ? -1.983 -9.184 13.587 1.00 88.06 75 ARG A O 1
ATOM 569 N N . ARG A 1 76 ? -0.566 -10.231 14.969 1.00 91.25 76 ARG A N 1
ATOM 570 C CA . ARG A 1 76 ? -1.578 -10.989 15.716 1.00 91.25 76 ARG A CA 1
ATOM 571 C C . ARG A 1 76 ? -1.403 -10.747 17.213 1.00 91.25 76 ARG A C 1
ATOM 573 O O . ARG A 1 76 ? -0.312 -10.936 17.731 1.00 91.25 76 ARG A O 1
ATOM 580 N N . ASN A 1 77 ? -2.476 -10.359 17.904 1.00 92.06 77 ASN A N 1
ATOM 581 C CA . ASN A 1 77 ? -2.488 -10.153 19.357 1.00 92.06 77 ASN A CA 1
ATOM 582 C C . ASN A 1 77 ? -3.730 -10.811 19.981 1.00 92.06 77 ASN A C 1
ATOM 584 O O . ASN A 1 77 ? -4.753 -10.941 19.311 1.00 92.06 77 ASN A O 1
ATOM 588 N N . SER A 1 78 ? -3.663 -11.161 21.268 1.00 94.69 78 SER A N 1
ATOM 589 C CA . SER A 1 78 ? -4.828 -11.542 22.080 1.00 94.69 78 SER A CA 1
ATOM 590 C C . SER A 1 78 ? -5.082 -10.466 23.131 1.00 94.69 78 SER A C 1
ATOM 592 O O . SER A 1 78 ? -4.156 -10.087 23.850 1.00 94.69 78 SER A O 1
ATOM 594 N N . ARG A 1 79 ? -6.300 -9.916 23.179 1.00 95.06 79 ARG A N 1
ATOM 595 C CA . ARG A 1 79 ? -6.671 -8.798 24.061 1.00 95.06 79 ARG A CA 1
ATOM 596 C C . ARG A 1 79 ? -8.137 -8.907 24.470 1.00 95.06 79 ARG A C 1
ATOM 598 O O . ARG A 1 79 ? -8.972 -9.280 23.653 1.00 95.06 79 ARG A O 1
ATOM 605 N N . VAL A 1 80 ? -8.440 -8.532 25.710 1.00 96.81 80 VAL A N 1
ATOM 606 C CA . VAL A 1 80 ? -9.811 -8.412 26.226 1.00 96.81 80 VAL A CA 1
ATOM 607 C C . VAL A 1 80 ? -10.144 -6.928 26.365 1.00 96.81 80 VAL A C 1
ATOM 609 O O . VAL A 1 80 ? -9.396 -6.187 26.999 1.00 96.81 80 VAL A O 1
ATOM 612 N N . PHE A 1 81 ? -11.260 -6.496 25.776 1.00 97.19 81 PHE A N 1
ATOM 613 C CA . PHE A 1 81 ? -11.765 -5.126 25.879 1.00 97.19 81 PHE A CA 1
ATOM 614 C C . PHE A 1 81 ? -13.029 -5.123 26.744 1.00 97.19 81 PHE A C 1
ATOM 616 O O . PHE A 1 81 ? -14.076 -5.604 26.322 1.00 97.19 81 PHE A O 1
ATOM 623 N N . MET A 1 82 ? -12.923 -4.604 27.967 1.00 97.00 82 MET A N 1
ATOM 624 C CA . MET A 1 82 ? -14.036 -4.531 28.919 1.00 97.00 82 MET A CA 1
ATOM 625 C C . MET A 1 82 ? -14.737 -3.178 28.815 1.00 97.00 82 MET A C 1
ATOM 627 O O . MET A 1 82 ? -14.065 -2.151 28.729 1.00 97.00 82 MET A O 1
ATOM 631 N N . ASN A 1 83 ? -16.072 -3.173 28.880 1.00 97.00 83 ASN A N 1
ATOM 632 C CA . ASN A 1 83 ? -16.884 -1.949 28.859 1.00 97.00 83 ASN A CA 1
ATOM 633 C C . ASN A 1 83 ? -16.562 -1.032 27.656 1.00 97.00 83 ASN A C 1
ATOM 635 O O . ASN A 1 83 ? -16.307 0.167 27.800 1.00 97.00 83 ASN A O 1
ATOM 639 N N . LYS A 1 84 ? -16.477 -1.644 26.470 1.00 97.50 84 LYS A N 1
ATOM 640 C CA . LYS A 1 84 ? -16.115 -1.008 25.201 1.00 97.50 84 LYS A CA 1
ATOM 641 C C . LYS A 1 84 ? -17.070 -1.483 24.112 1.00 97.50 84 LYS A C 1
ATOM 643 O O . LYS A 1 84 ? -17.310 -2.680 23.971 1.00 97.50 84 LYS A O 1
ATOM 648 N N . THR A 1 85 ? -17.594 -0.548 23.337 1.00 96.38 85 THR A N 1
ATOM 649 C CA . THR A 1 85 ? -18.353 -0.820 22.114 1.00 96.38 85 THR A CA 1
ATOM 650 C C . THR A 1 85 ? -17.423 -1.271 20.988 1.00 96.38 85 THR A C 1
ATOM 652 O O . THR A 1 85 ? -16.216 -1.022 21.015 1.00 96.38 85 THR A O 1
ATOM 655 N N . VAL A 1 86 ? -17.988 -1.895 19.951 1.00 93.50 86 VAL A N 1
ATOM 656 C CA . VAL A 1 86 ? -17.226 -2.310 18.760 1.00 93.50 86 VAL A CA 1
ATOM 657 C C . VAL A 1 86 ? -16.508 -1.119 18.117 1.00 93.50 86 VAL A C 1
ATOM 659 O O . VAL A 1 86 ? -15.333 -1.227 17.777 1.00 93.50 86 VAL A O 1
ATOM 662 N N . ILE A 1 87 ? -17.179 0.032 18.016 1.00 92.88 87 ILE A N 1
ATOM 663 C CA . ILE A 1 87 ? -16.607 1.255 17.435 1.00 92.88 87 ILE A CA 1
ATOM 664 C C . ILE A 1 87 ? -15.392 1.720 18.247 1.00 92.88 87 ILE A C 1
ATOM 666 O O . ILE A 1 87 ? -14.341 1.996 17.672 1.00 92.88 87 ILE A O 1
ATOM 670 N N . GLU A 1 88 ? -15.493 1.748 19.579 1.00 95.06 88 GLU A N 1
ATOM 671 C CA . GLU A 1 88 ? -14.360 2.117 20.436 1.00 95.06 88 GLU A CA 1
ATOM 672 C C . GLU A 1 88 ? -13.182 1.146 20.290 1.00 95.06 88 GLU A C 1
ATOM 674 O O . GLU A 1 88 ? -12.034 1.585 20.256 1.00 95.06 88 GLU A O 1
ATOM 679 N N . VAL A 1 89 ? -13.438 -0.163 20.173 1.00 95.38 89 VAL A N 1
ATOM 680 C CA . VAL A 1 89 ? -12.374 -1.157 19.955 1.00 95.38 89 VAL A CA 1
ATOM 681 C C . VAL A 1 89 ? -11.654 -0.906 18.630 1.00 95.38 89 VAL A C 1
ATOM 683 O O . VAL A 1 89 ? -10.422 -0.882 18.606 1.00 95.38 89 VAL A O 1
ATOM 686 N N . ILE A 1 90 ? -12.389 -0.663 17.541 1.00 92.88 90 ILE A N 1
ATOM 687 C CA . ILE A 1 90 ? -11.790 -0.353 16.234 1.00 92.88 90 ILE A CA 1
ATOM 688 C C . ILE A 1 90 ? -10.968 0.937 16.298 1.00 92.88 90 ILE A C 1
ATOM 690 O O . ILE A 1 90 ? -9.838 0.953 15.815 1.00 92.88 90 ILE A O 1
ATOM 694 N N . GLN A 1 91 ? -11.472 1.989 16.947 1.00 94.00 91 GLN A N 1
ATOM 695 C CA . GLN A 1 91 ? -10.724 3.238 17.118 1.00 94.00 91 GLN A CA 1
ATOM 696 C C . GLN A 1 91 ? -9.428 3.044 17.915 1.00 94.00 91 GLN A C 1
ATOM 698 O O . GLN A 1 91 ? -8.407 3.634 17.562 1.00 94.00 91 GLN A O 1
ATOM 703 N N . ILE A 1 92 ? -9.446 2.222 18.972 1.00 94.69 92 ILE A N 1
ATOM 704 C CA . ILE A 1 92 ? -8.239 1.896 19.747 1.00 94.69 92 ILE A CA 1
ATOM 705 C C . ILE A 1 92 ? -7.209 1.211 18.848 1.00 94.69 92 ILE A C 1
ATOM 707 O O . ILE A 1 92 ? -6.067 1.663 18.777 1.00 94.69 92 ILE A O 1
ATOM 711 N N . LEU A 1 93 ? -7.615 0.161 18.127 1.00 92.94 93 LEU A N 1
ATOM 712 C CA . LEU A 1 93 ? -6.718 -0.564 17.225 1.00 92.94 93 LEU A CA 1
ATOM 713 C C . LEU A 1 93 ? -6.162 0.354 16.130 1.00 92.94 93 LEU A C 1
ATOM 715 O O . LEU A 1 93 ? -4.967 0.316 15.846 1.00 92.94 93 LEU A O 1
ATOM 719 N N . PHE A 1 94 ? -7.003 1.208 15.548 1.00 92.88 94 PHE A N 1
ATOM 720 C CA . PHE A 1 94 ? -6.600 2.136 14.497 1.00 92.88 94 PHE A CA 1
ATOM 721 C C . PHE A 1 94 ? -5.563 3.153 14.988 1.00 92.88 94 PHE A C 1
ATOM 723 O O . PHE A 1 94 ? -4.513 3.309 14.367 1.00 92.88 94 PHE A O 1
ATOM 730 N N . LYS A 1 95 ? -5.803 3.791 16.143 1.00 93.19 95 LYS A N 1
ATOM 731 C CA . LYS A 1 95 ? -4.855 4.740 16.755 1.00 93.19 95 LYS A CA 1
ATOM 732 C C . LYS A 1 95 ? -3.521 4.085 17.095 1.00 93.19 95 LYS A C 1
ATOM 734 O O . LYS A 1 95 ? -2.470 4.686 16.894 1.00 93.19 95 LYS A O 1
ATOM 739 N N . GLU A 1 96 ? -3.543 2.850 17.589 1.00 93.25 96 GLU A N 1
ATOM 740 C CA . GLU A 1 96 ? -2.313 2.102 17.844 1.00 93.25 96 GLU A CA 1
ATOM 741 C C . GLU A 1 96 ? -1.518 1.871 16.558 1.00 93.25 96 GLU A C 1
ATOM 743 O O . GLU A 1 96 ? -0.303 2.064 16.561 1.00 93.25 96 GLU A O 1
ATOM 748 N N . TRP A 1 97 ? -2.174 1.501 15.457 1.00 91.62 97 TRP A N 1
ATOM 749 C CA . TRP A 1 97 ? -1.506 1.353 14.164 1.00 91.62 97 TRP A CA 1
ATOM 750 C C . TRP A 1 97 ? -0.911 2.663 13.655 1.00 91.62 97 TRP A C 1
ATOM 752 O O . TRP A 1 97 ? 0.239 2.661 13.219 1.00 91.62 97 TRP A O 1
ATOM 762 N N . GLN A 1 98 ? -1.637 3.776 13.782 1.00 91.94 98 GLN A N 1
ATOM 763 C CA . GLN A 1 98 ? -1.109 5.098 13.440 1.00 91.94 98 GLN A CA 1
ATOM 764 C C . GLN A 1 98 ? 0.132 5.456 14.274 1.00 91.94 98 GLN A C 1
ATOM 766 O O . GLN A 1 98 ? 1.098 5.991 13.741 1.00 91.94 98 GLN A O 1
ATOM 771 N N . ALA A 1 99 ? 0.140 5.122 15.568 1.00 92.12 99 ALA A N 1
ATOM 772 C CA . ALA A 1 99 ? 1.275 5.403 16.446 1.00 92.12 99 ALA A CA 1
ATOM 773 C C . ALA A 1 99 ? 2.508 4.528 16.151 1.00 92.12 99 ALA A C 1
ATOM 775 O O . ALA A 1 99 ? 3.636 4.983 16.315 1.00 92.12 99 ALA A O 1
ATOM 776 N N . HIS A 1 100 ? 2.311 3.274 15.731 1.00 89.50 100 HIS A N 1
ATOM 777 C CA . HIS A 1 100 ? 3.414 2.333 15.487 1.00 89.50 100 HIS A CA 1
ATOM 778 C C . HIS A 1 100 ? 3.953 2.382 14.054 1.00 89.50 100 HIS A C 1
ATOM 780 O O . HIS A 1 100 ? 5.083 1.958 13.820 1.00 89.50 100 HIS A O 1
ATOM 786 N N . SER A 1 101 ? 3.157 2.849 13.091 1.00 89.62 101 SER A N 1
ATOM 787 C CA . SER A 1 101 ? 3.535 2.886 11.681 1.00 89.62 101 SER A CA 1
ATOM 788 C C . SER A 1 101 ? 3.242 4.261 11.078 1.00 89.62 101 SER A C 1
ATOM 790 O O . SER A 1 101 ? 2.085 4.558 10.763 1.00 89.62 101 SER A O 1
ATOM 792 N N . PRO A 1 102 ? 4.285 5.083 10.843 1.00 89.44 102 PRO A N 1
ATOM 793 C CA . PRO A 1 102 ? 4.146 6.354 10.132 1.00 89.44 102 PRO A CA 1
ATOM 794 C C . PRO A 1 102 ? 3.521 6.177 8.744 1.00 89.44 102 PRO A C 1
ATOM 796 O O . PRO A 1 102 ? 2.720 6.998 8.308 1.00 89.44 102 PRO A O 1
ATOM 799 N N . LEU A 1 103 ? 3.837 5.064 8.077 1.00 89.12 103 LEU A N 1
ATOM 800 C CA . LEU A 1 103 ? 3.262 4.708 6.787 1.00 89.12 103 LEU A CA 1
ATOM 801 C C . LEU A 1 103 ? 1.750 4.479 6.884 1.00 89.12 103 LEU A C 1
ATOM 803 O O . LEU A 1 103 ? 1.001 5.007 6.068 1.00 89.12 103 LEU A O 1
ATOM 807 N N . PHE A 1 104 ? 1.283 3.722 7.880 1.00 89.94 104 PHE A N 1
ATOM 808 C CA . PHE A 1 104 ? -0.152 3.508 8.080 1.00 89.94 104 PHE A CA 1
ATOM 809 C C . PHE A 1 104 ? -0.866 4.831 8.382 1.00 89.94 104 PHE A C 1
ATOM 811 O O . PHE A 1 104 ? -1.892 5.125 7.772 1.00 89.94 104 PHE A O 1
ATOM 818 N N . ALA A 1 105 ? -0.284 5.656 9.261 1.00 89.50 105 ALA A N 1
ATOM 819 C CA . ALA A 1 105 ? -0.826 6.965 9.620 1.00 89.50 105 ALA A CA 1
ATOM 820 C C . ALA A 1 105 ? -0.983 7.906 8.419 1.00 89.50 105 ALA A C 1
ATOM 822 O O . ALA A 1 105 ? -1.979 8.619 8.335 1.00 89.50 105 ALA A O 1
ATOM 823 N N . ALA A 1 106 ? -0.028 7.888 7.486 1.00 87.19 106 ALA A N 1
ATOM 824 C CA . ALA A 1 106 ? -0.073 8.711 6.282 1.00 87.19 106 ALA A CA 1
ATOM 825 C C . ALA A 1 106 ? -0.998 8.157 5.185 1.00 87.19 106 ALA A C 1
ATOM 827 O O . ALA A 1 106 ? -1.375 8.897 4.280 1.00 87.19 106 ALA A O 1
ATOM 828 N N . SER A 1 107 ? -1.328 6.861 5.216 1.00 85.62 107 SER A N 1
ATOM 829 C CA . SER A 1 107 ? -2.015 6.188 4.103 1.00 85.62 107 SER A CA 1
ATOM 830 C C . SER A 1 107 ? -3.510 5.970 4.331 1.00 85.62 107 SER A C 1
ATOM 832 O O . SER A 1 107 ? -4.235 5.757 3.363 1.00 85.62 107 SER A O 1
ATOM 834 N N . LEU A 1 108 ? -3.977 5.974 5.583 1.00 86.00 108 LEU A N 1
ATOM 835 C CA . LEU A 1 108 ? -5.366 5.668 5.920 1.00 86.00 108 LEU A CA 1
ATOM 836 C C . LEU A 1 108 ? -5.884 6.594 7.024 1.00 86.00 108 LEU A C 1
ATOM 838 O O . LEU A 1 108 ? -5.278 6.717 8.090 1.00 86.00 108 LEU A O 1
ATOM 842 N N . SER A 1 109 ? -7.048 7.193 6.787 1.00 86.56 109 SER A N 1
ATOM 843 C CA . SER A 1 109 ? -7.836 7.903 7.794 1.00 86.56 109 SER A CA 1
ATOM 844 C C . SER A 1 109 ? -9.098 7.109 8.125 1.00 86.56 109 SER A C 1
ATOM 846 O O . SER A 1 109 ? -9.664 6.423 7.275 1.00 86.56 109 SER A O 1
ATOM 848 N N . LEU A 1 110 ? -9.524 7.179 9.385 1.00 85.94 110 LEU A N 1
ATOM 849 C CA . LEU A 1 110 ? -10.784 6.596 9.829 1.00 85.94 110 LEU A CA 1
ATOM 850 C C . LEU A 1 110 ? -11.828 7.706 9.884 1.00 85.94 110 LEU A C 1
ATOM 852 O O . LEU A 1 110 ? -11.700 8.623 10.696 1.00 85.94 110 LEU A O 1
ATOM 856 N N . ASP A 1 111 ? -12.844 7.611 9.034 1.00 85.88 111 ASP A N 1
ATOM 857 C CA . ASP A 1 111 ? -14.002 8.495 9.093 1.00 85.88 111 ASP A CA 1
ATOM 858 C C . ASP A 1 111 ? -15.038 7.942 10.081 1.00 85.88 111 ASP A C 1
ATOM 860 O O . ASP A 1 111 ? -15.364 6.755 10.077 1.00 85.88 111 ASP A O 1
ATOM 864 N N . LEU A 1 112 ? -15.516 8.813 10.965 1.00 83.00 112 LEU A N 1
ATOM 865 C CA . LEU A 1 112 ? -16.491 8.508 12.012 1.00 83.00 112 LEU A CA 1
ATOM 866 C C . LEU A 1 112 ? -17.774 9.335 11.850 1.00 83.00 112 LEU A C 1
ATOM 868 O O . LEU A 1 112 ? -18.638 9.280 12.722 1.00 83.00 112 LEU A O 1
ATOM 872 N N . SER A 1 113 ? -17.888 10.116 10.773 1.00 80.81 113 SER A N 1
ATOM 873 C CA . SER A 1 113 ? -18.935 11.123 10.571 1.00 80.81 113 SER A CA 1
ATOM 874 C C . SER A 1 113 ? -20.262 10.586 10.010 1.00 80.81 113 SER A C 1
ATOM 876 O O . SER A 1 113 ? -20.980 11.346 9.376 1.00 80.81 113 SER A O 1
ATOM 878 N N . GLY A 1 114 ? -20.568 9.308 10.283 1.00 58.50 114 GLY A N 1
ATOM 879 C CA . GLY A 1 114 ? -21.706 8.522 9.767 1.00 58.50 114 GLY A CA 1
ATOM 880 C C . GLY A 1 114 ? -22.973 9.278 9.376 1.00 58.50 114 GLY A C 1
ATOM 881 O O . GLY A 1 114 ? -23.442 10.112 10.181 1.00 58.50 114 GLY A O 1
#

Secondary structure (DSSP, 8-state):
--S--EEEEEEEES-S---GGGTTT-EEEEEEE-TTSPEEEEEEEEEEEEEEEE-SS-EEEEEEEE-GGGGGGG--------S--HHHHHHHHHHHHHHH-HHHHHH-------